Protein AF-A0A914QZH8-F1 (afdb_monomer_lite)

Organism: NCBI:txid227884

Structure (mmCIF, N/CA/C/O backbone):
data_AF-A0A914QZH8-F1
#
_entry.id   AF-A0A914QZH8-F1
#
loop_
_atom_site.group_PDB
_atom_site.id
_atom_site.type_symbol
_atom_site.label_atom_id
_atom_site.label_alt_id
_atom_site.label_comp_id
_atom_site.label_asym_id
_atom_site.label_entity_id
_atom_site.label_seq_id
_atom_site.pdbx_PDB_ins_code
_atom_site.Cartn_x
_atom_site.Cartn_y
_atom_site.Cartn_z
_atom_site.occupancy
_atom_site.B_iso_or_equiv
_atom_site.auth_seq_id
_atom_site.auth_comp_id
_atom_site.auth_asym_id
_atom_site.auth_atom_id
_atom_site.pdbx_PDB_model_num
ATOM 1 N N . MET A 1 1 ? -30.806 -6.634 0.506 1.00 38.41 1 MET A N 1
ATOM 2 C CA . MET A 1 1 ? -30.278 -6.056 1.759 1.00 38.41 1 MET A CA 1
ATOM 3 C C . MET A 1 1 ? -29.686 -4.700 1.413 1.00 38.41 1 MET A C 1
ATOM 5 O O . MET A 1 1 ? -28.737 -4.656 0.644 1.00 38.41 1 MET A O 1
ATOM 9 N N . GLN A 1 2 ? -30.317 -3.611 1.848 1.00 37.31 2 GLN A N 1
ATOM 10 C CA . GLN A 1 2 ? -29.924 -2.242 1.508 1.00 37.31 2 GLN A CA 1
ATOM 11 C C . GLN A 1 2 ? -29.283 -1.629 2.755 1.00 37.31 2 GLN A C 1
ATOM 13 O O . GLN A 1 2 ? -29.955 -1.473 3.771 1.00 37.31 2 GLN A O 1
ATOM 18 N N . PHE A 1 3 ? -27.980 -1.355 2.711 1.00 44.31 3 PHE A N 1
ATOM 19 C CA . PHE A 1 3 ? -27.300 -0.649 3.794 1.00 44.31 3 PHE A CA 1
ATOM 20 C C . PHE A 1 3 ? -27.537 0.851 3.618 1.00 44.31 3 PHE A C 1
ATOM 22 O O . PHE A 1 3 ? -27.222 1.409 2.567 1.00 44.31 3 PHE A O 1
ATOM 29 N N . LYS A 1 4 ? -28.109 1.500 4.633 1.00 56.69 4 LYS A N 1
ATOM 30 C CA . LYS A 1 4 ? -28.198 2.959 4.704 1.00 56.69 4 LYS A CA 1
ATOM 31 C C . LYS A 1 4 ? -26.972 3.451 5.470 1.00 56.69 4 LYS A C 1
ATOM 33 O O . LYS A 1 4 ? -26.828 3.148 6.649 1.00 56.69 4 LYS A O 1
ATOM 38 N N . LEU A 1 5 ? -26.076 4.153 4.783 1.00 63.38 5 LEU A N 1
ATOM 39 C CA . LEU A 1 5 ? -24.929 4.798 5.412 1.00 63.38 5 LEU A CA 1
ATOM 40 C C . LEU A 1 5 ? -25.385 6.163 5.940 1.00 63.38 5 LEU A C 1
ATOM 42 O O . LEU A 1 5 ? -25.714 7.048 5.152 1.00 63.38 5 LEU A O 1
ATOM 46 N N . GLU A 1 6 ? -25.445 6.325 7.259 1.00 70.12 6 GLU A N 1
ATOM 47 C CA . GLU A 1 6 ? -25.690 7.627 7.884 1.00 70.12 6 GLU A CA 1
ATOM 48 C C . GLU A 1 6 ? -24.338 8.306 8.118 1.00 70.12 6 GLU A C 1
ATOM 50 O O . GLU A 1 6 ? -23.514 7.838 8.903 1.00 70.12 6 GLU A O 1
ATOM 55 N N . ILE A 1 7 ? -24.076 9.364 7.349 1.00 68.88 7 ILE A N 1
ATOM 56 C CA . ILE A 1 7 ? -22.847 10.155 7.442 1.00 68.88 7 ILE A CA 1
ATOM 57 C C . ILE A 1 7 ? -23.083 11.246 8.484 1.00 68.88 7 ILE A C 1
ATOM 59 O O . ILE A 1 7 ? -23.966 12.087 8.312 1.00 68.88 7 ILE A O 1
ATOM 63 N N . PHE A 1 8 ? -22.289 11.241 9.552 1.00 69.62 8 PHE A N 1
ATOM 64 C CA . PHE A 1 8 ? -22.334 12.280 10.577 1.00 69.62 8 PHE A CA 1
ATOM 65 C C . PHE A 1 8 ? -21.408 13.439 10.186 1.00 69.62 8 PHE A C 1
ATOM 67 O O . PHE A 1 8 ? -20.260 13.230 9.790 1.00 69.62 8 PHE A O 1
ATOM 74 N N . LEU A 1 9 ? -21.907 14.675 10.278 1.00 70.31 9 LEU A N 1
ATOM 75 C CA . LEU A 1 9 ? -21.125 15.885 10.007 1.00 70.31 9 LEU A CA 1
ATOM 76 C C . LEU A 1 9 ? -19.911 15.949 10.947 1.00 70.31 9 LEU A C 1
ATOM 78 O O . LEU A 1 9 ? -20.073 15.966 12.162 1.00 70.31 9 LEU A O 1
ATOM 82 N N . GLY A 1 10 ? -18.706 15.992 10.373 1.00 80.75 10 GLY A N 1
ATOM 83 C CA . GLY A 1 10 ? -17.436 16.048 11.109 1.00 80.75 10 GLY A CA 1
ATOM 84 C C . GLY A 1 10 ? -16.711 14.706 11.257 1.00 80.75 10 GLY A C 1
ATOM 85 O O . GLY A 1 10 ? -15.526 14.706 11.573 1.00 80.75 10 GLY A O 1
ATOM 86 N N . GLN A 1 11 ? -17.366 13.578 10.965 1.00 88.25 11 GLN A N 1
ATOM 87 C CA . GLN A 1 11 ? -16.727 12.262 11.006 1.00 88.25 11 GLN A CA 1
ATOM 88 C C . GLN A 1 11 ? -15.847 12.041 9.766 1.00 88.25 11 GLN A C 1
ATOM 90 O O . GLN A 1 11 ? -16.305 12.217 8.632 1.00 88.25 11 GLN A O 1
ATOM 95 N N . LYS A 1 12 ? -14.593 11.615 9.965 1.00 91.94 12 LYS A N 1
ATOM 96 C CA . LYS A 1 12 ? -13.705 11.191 8.874 1.00 91.94 12 LYS A CA 1
ATOM 97 C C . LYS A 1 12 ? -13.839 9.693 8.644 1.00 91.94 12 LYS A C 1
ATOM 99 O O . LYS A 1 12 ? -14.089 8.924 9.572 1.00 91.94 12 LYS A O 1
ATOM 104 N N . TYR A 1 13 ? -13.642 9.283 7.396 1.00 93.69 13 TYR A N 1
ATOM 105 C CA . TYR A 1 13 ? -13.721 7.885 7.000 1.00 93.69 13 TYR A CA 1
ATOM 106 C C . TYR A 1 13 ? -12.505 7.483 6.171 1.00 93.69 13 TYR A C 1
ATOM 108 O O . TYR A 1 13 ? -12.037 8.252 5.332 1.00 93.69 13 TYR A O 1
ATOM 116 N N . ALA A 1 14 ? -12.012 6.268 6.394 1.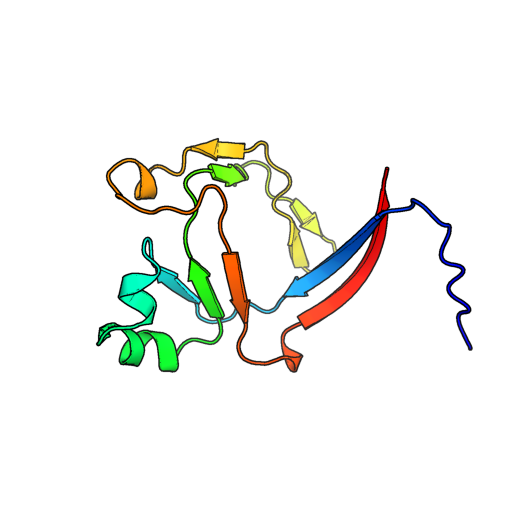00 95.31 14 ALA A N 1
ATOM 117 C CA . ALA A 1 14 ? -10.957 5.636 5.614 1.00 95.31 14 ALA A CA 1
ATOM 118 C C . ALA A 1 14 ? -11.445 4.292 5.069 1.00 95.31 14 ALA A C 1
ATOM 120 O O . ALA A 1 14 ? -12.175 3.559 5.738 1.00 95.31 14 ALA A O 1
ATOM 121 N N . LEU A 1 15 ? -11.027 3.957 3.851 1.00 96.44 15 LEU A N 1
ATOM 122 C CA . LEU A 1 15 ? -11.227 2.629 3.284 1.00 96.44 15 LEU A CA 1
ATOM 123 C C . LEU A 1 15 ? -9.974 1.797 3.527 1.00 96.44 15 LEU A C 1
ATOM 125 O O . LEU A 1 15 ? -8.874 2.222 3.180 1.00 96.44 15 LEU A O 1
ATOM 129 N N . LEU A 1 16 ? -10.155 0.597 4.075 1.00 95.50 16 LEU A N 1
ATOM 130 C CA . LEU A 1 16 ? -9.122 -0.431 4.060 1.00 95.50 16 LEU A CA 1
ATOM 131 C C . LEU A 1 16 ? -9.473 -1.439 2.971 1.00 95.50 16 LEU A C 1
ATOM 133 O O . LEU A 1 16 ? -10.526 -2.090 3.004 1.00 95.50 16 LEU A O 1
ATOM 137 N N . CYS A 1 17 ? -8.580 -1.536 1.994 1.00 96.44 17 CYS A N 1
ATOM 138 C CA . CYS A 1 17 ? -8.745 -2.378 0.823 1.00 96.44 17 CYS A CA 1
ATOM 139 C C . CYS A 1 17 ? -7.746 -3.530 0.855 1.00 96.44 17 CYS A C 1
ATOM 141 O O . CYS A 1 17 ? -6.574 -3.343 1.179 1.00 96.44 17 CYS A O 1
ATOM 143 N N . GLU A 1 18 ? -8.201 -4.707 0.445 1.00 96.50 18 GLU A N 1
ATOM 144 C CA . GLU A 1 18 ? -7.302 -5.753 -0.020 1.00 96.50 18 GLU A CA 1
ATOM 145 C C . GLU A 1 18 ? -6.861 -5.421 -1.440 1.00 96.50 18 GLU A C 1
ATOM 147 O O . GLU A 1 18 ? -7.686 -5.094 -2.298 1.00 96.50 18 GLU A O 1
ATOM 152 N N . VAL A 1 19 ? -5.553 -5.491 -1.669 1.00 97.06 19 VAL A N 1
ATOM 153 C CA . VAL A 1 19 ? -4.941 -5.098 -2.933 1.00 97.06 19 VAL A CA 1
ATOM 154 C C . VAL A 1 19 ? -4.047 -6.220 -3.445 1.00 97.06 19 VAL A C 1
ATOM 156 O O . VAL A 1 19 ? -3.024 -6.544 -2.840 1.00 97.06 19 VAL A O 1
ATOM 159 N N . ALA A 1 20 ? -4.411 -6.792 -4.590 1.00 96.81 20 ALA A N 1
ATOM 160 C CA . ALA A 1 20 ? -3.563 -7.719 -5.327 1.00 96.81 20 ALA A CA 1
ATOM 161 C C . ALA A 1 20 ? -2.492 -6.926 -6.092 1.00 96.81 20 ALA A C 1
ATOM 163 O O . ALA A 1 20 ? -2.699 -6.481 -7.217 1.00 96.81 20 ALA A O 1
ATOM 164 N N . VAL A 1 21 ? -1.336 -6.722 -5.455 1.00 95.69 21 VAL A N 1
ATOM 165 C CA . VAL A 1 21 ? -0.259 -5.875 -6.006 1.00 95.69 21 VAL A CA 1
ATOM 166 C C . VAL A 1 21 ? 0.467 -6.491 -7.207 1.00 95.69 21 VAL A C 1
ATOM 168 O O . VAL A 1 21 ? 1.048 -5.751 -7.999 1.00 95.69 21 VAL A O 1
ATOM 171 N N . GLY A 1 22 ? 0.430 -7.819 -7.363 1.00 95.25 22 GLY A N 1
ATOM 172 C CA . GLY A 1 22 ? 1.048 -8.520 -8.490 1.00 95.25 22 GLY A CA 1
ATOM 173 C C . GLY A 1 22 ? 2.531 -8.179 -8.664 1.00 95.25 22 GLY A C 1
ATOM 174 O O . GLY A 1 22 ? 3.291 -8.095 -7.696 1.00 95.25 22 GLY A O 1
ATOM 175 N N . SER A 1 23 ? 2.944 -7.980 -9.912 1.00 95.69 23 SER A N 1
ATOM 176 C CA . SER A 1 23 ? 4.271 -7.479 -10.248 1.00 95.69 23 SER A CA 1
ATOM 177 C C . SER A 1 23 ? 4.359 -5.963 -10.028 1.00 95.69 23 SER A C 1
ATOM 179 O O . SER A 1 23 ? 3.529 -5.191 -10.510 1.00 95.69 23 SER A O 1
ATOM 181 N N . VAL A 1 24 ? 5.392 -5.522 -9.304 1.00 94.38 24 VAL A N 1
ATOM 182 C CA . VAL A 1 24 ? 5.549 -4.119 -8.892 1.00 94.38 24 VAL A CA 1
ATOM 183 C C . VAL A 1 24 ? 6.724 -3.469 -9.624 1.00 94.38 24 VAL A C 1
ATOM 185 O O . VAL A 1 24 ? 7.817 -4.033 -9.679 1.00 94.38 24 VAL A O 1
ATOM 188 N N . PHE A 1 25 ? 6.511 -2.273 -10.178 1.00 92.19 25 PHE A N 1
ATOM 189 C CA . PHE A 1 25 ? 7.588 -1.356 -10.556 1.00 92.19 25 PHE A CA 1
ATOM 190 C C . PHE A 1 25 ? 7.814 -0.373 -9.407 1.00 92.19 25 PHE A C 1
ATOM 192 O O . PHE A 1 25 ? 6.927 0.431 -9.119 1.00 92.19 25 PHE A O 1
ATOM 199 N N . THR A 1 26 ? 8.978 -0.419 -8.763 1.00 89.88 26 THR A N 1
ATOM 200 C CA . THR A 1 26 ? 9.320 0.505 -7.674 1.00 89.88 26 THR A CA 1
ATOM 201 C C . THR A 1 26 ? 10.182 1.642 -8.203 1.00 89.88 26 THR A C 1
ATOM 203 O O . THR A 1 26 ? 11.198 1.406 -8.854 1.00 89.88 26 THR A O 1
ATOM 206 N N . SER A 1 27 ? 9.791 2.874 -7.894 1.00 87.31 27 SER A N 1
ATOM 207 C CA . SER A 1 27 ? 10.549 4.081 -8.200 1.00 87.31 27 SER A CA 1
ATOM 208 C C . SER A 1 27 ? 10.748 4.930 -6.951 1.00 87.31 27 SER A C 1
ATOM 210 O O . SER A 1 27 ? 9.860 5.037 -6.109 1.00 87.31 27 SER A O 1
ATOM 212 N N . ASN A 1 28 ? 11.890 5.604 -6.878 1.00 84.38 28 ASN A N 1
ATOM 213 C CA . ASN A 1 28 ? 12.206 6.561 -5.817 1.00 84.38 28 ASN A CA 1
ATOM 214 C C . ASN A 1 28 ? 11.939 8.017 -6.255 1.00 84.38 28 ASN A C 1
ATOM 216 O O . ASN A 1 28 ? 12.189 8.952 -5.496 1.00 84.38 28 ASN A O 1
ATOM 220 N N . SER A 1 29 ? 11.449 8.214 -7.486 1.00 77.31 29 SER A N 1
ATOM 221 C CA . SER A 1 29 ? 11.198 9.520 -8.099 1.00 77.31 29 SER A CA 1
ATOM 222 C C . SER A 1 29 ? 9.945 9.506 -8.978 1.00 77.31 29 SER A C 1
ATOM 224 O O . SER A 1 29 ? 9.735 8.594 -9.781 1.00 77.31 29 SER A O 1
ATOM 226 N N . LEU A 1 30 ? 9.131 10.561 -8.879 1.00 72.06 30 LEU A N 1
ATOM 227 C CA . LEU A 1 30 ? 8.006 10.799 -9.792 1.00 72.06 30 LEU A CA 1
ATOM 228 C C . LEU A 1 30 ? 8.478 11.053 -11.231 1.00 72.06 30 LEU A C 1
ATOM 230 O O . LEU A 1 30 ? 7.778 10.707 -12.180 1.00 72.06 30 LEU A O 1
ATOM 234 N N . TYR A 1 31 ? 9.677 11.613 -11.403 1.00 72.25 31 TYR A N 1
ATOM 235 C CA . TYR A 1 31 ? 10.258 11.879 -12.720 1.00 72.25 31 TYR A CA 1
ATOM 236 C C . TYR A 1 31 ? 10.557 10.582 -13.487 1.00 72.25 31 TYR A C 1
ATOM 238 O O . TYR A 1 31 ? 10.333 10.489 -14.694 1.00 72.25 31 TYR A O 1
ATOM 246 N N . ASP A 1 32 ? 10.968 9.533 -12.778 1.00 71.06 32 ASP A N 1
ATOM 247 C CA . ASP A 1 32 ? 11.230 8.213 -13.361 1.00 71.06 32 ASP A CA 1
ATOM 248 C C . ASP A 1 32 ? 9.952 7.563 -13.918 1.00 71.06 32 ASP A C 1
ATOM 250 O O . ASP A 1 32 ? 10.024 6.773 -14.857 1.00 71.06 32 ASP A O 1
ATOM 254 N N . LEU A 1 33 ? 8.772 7.934 -13.404 1.00 67.88 33 LEU A N 1
ATOM 255 C CA . LEU A 1 33 ? 7.485 7.480 -13.945 1.00 67.88 33 LEU A CA 1
ATOM 256 C C . LEU A 1 33 ? 7.086 8.215 -15.235 1.00 67.88 33 LEU A C 1
ATOM 258 O O . LEU A 1 33 ? 6.303 7.681 -16.019 1.00 67.88 33 LEU A O 1
ATOM 262 N N . GLN A 1 34 ? 7.622 9.416 -15.472 1.00 67.12 34 GLN A N 1
ATOM 263 C CA . GLN A 1 34 ? 7.312 10.246 -16.644 1.00 67.12 34 GLN A CA 1
ATOM 264 C C . GLN A 1 34 ? 8.291 10.044 -17.815 1.00 67.12 34 GLN A C 1
ATOM 266 O O . GLN A 1 34 ? 8.046 10.544 -18.912 1.00 67.12 34 GLN A O 1
ATOM 271 N N . THR A 1 35 ? 9.394 9.317 -17.611 1.00 66.75 35 THR A N 1
ATOM 272 C CA . THR A 1 35 ? 10.480 9.156 -18.598 1.00 66.75 35 THR A CA 1
ATOM 273 C C . THR A 1 35 ? 10.544 7.747 -19.206 1.00 66.75 35 THR A C 1
ATOM 275 O O . THR A 1 35 ? 9.620 6.945 -19.078 1.00 66.75 35 THR A O 1
ATOM 278 N N . THR A 1 36 ? 11.613 7.424 -19.943 1.00 54.25 36 THR A N 1
ATOM 279 C CA . THR A 1 36 ? 11.805 6.174 -20.710 1.00 54.25 36 THR A CA 1
ATOM 280 C C . THR A 1 36 ? 11.783 4.886 -19.874 1.00 54.25 36 THR A C 1
ATOM 282 O O . THR A 1 36 ? 11.499 3.827 -20.432 1.00 54.25 36 THR A O 1
ATOM 285 N N . LYS A 1 37 ? 11.947 4.958 -18.542 1.00 58.59 37 LYS A N 1
ATOM 286 C CA . LYS A 1 37 ? 11.654 3.845 -17.609 1.00 58.59 37 LYS A CA 1
ATOM 287 C C . LYS A 1 37 ? 10.163 3.453 -17.579 1.00 58.59 37 LYS A C 1
ATOM 289 O O . LYS A 1 37 ? 9.794 2.416 -17.031 1.00 58.59 37 LYS A O 1
ATOM 294 N N . SER A 1 38 ? 9.302 4.239 -18.228 1.00 60.97 38 SER A N 1
ATOM 295 C CA . SER A 1 38 ? 7.880 3.947 -18.417 1.00 60.97 38 SER A CA 1
ATOM 296 C C . SER A 1 38 ? 7.608 2.661 -19.198 1.00 60.97 38 SER A C 1
ATOM 298 O O . SER A 1 38 ? 6.539 2.087 -19.019 1.00 60.97 38 SER A O 1
ATOM 300 N N . ALA A 1 39 ? 8.527 2.177 -20.043 1.00 65.38 39 ALA A N 1
ATOM 301 C CA . ALA A 1 39 ? 8.331 0.913 -20.760 1.00 65.38 39 ALA A CA 1
ATOM 302 C C . ALA A 1 39 ? 8.290 -0.286 -19.796 1.00 65.38 39 ALA A C 1
ATOM 304 O O . ALA A 1 39 ? 7.363 -1.094 -19.860 1.00 65.38 39 ALA A O 1
ATOM 305 N N . ASP A 1 40 ? 9.220 -0.338 -18.841 1.00 73.25 40 ASP A N 1
ATOM 306 C CA . ASP A 1 40 ? 9.227 -1.361 -17.791 1.00 73.25 40 ASP A CA 1
ATOM 307 C C . ASP A 1 40 ? 8.054 -1.171 -16.834 1.00 73.25 40 ASP A C 1
ATOM 309 O O . ASP A 1 40 ? 7.392 -2.138 -16.458 1.00 73.25 40 ASP A O 1
ATOM 313 N N . ALA A 1 41 ? 7.733 0.084 -16.504 1.00 77.94 41 ALA A N 1
ATOM 314 C CA . ALA A 1 41 ? 6.576 0.412 -15.686 1.00 77.94 41 ALA A CA 1
ATOM 315 C C . ALA A 1 41 ? 5.261 -0.032 -16.344 1.00 77.94 41 ALA A C 1
ATOM 317 O O . ALA A 1 41 ? 4.371 -0.503 -15.642 1.00 77.94 41 ALA A O 1
ATOM 318 N N . LYS A 1 42 ? 5.111 0.075 -17.675 1.00 81.12 42 LYS A N 1
ATOM 319 C CA . LYS A 1 42 ? 3.887 -0.287 -18.421 1.00 81.12 42 LYS A CA 1
ATOM 320 C C . LYS A 1 42 ? 3.511 -1.757 -18.263 1.00 81.12 42 LYS A C 1
ATOM 322 O O . LYS A 1 42 ? 2.321 -2.029 -18.134 1.00 81.12 42 LYS A O 1
ATOM 327 N N . ASN A 1 43 ? 4.495 -2.646 -18.166 1.00 87.75 43 ASN A N 1
ATOM 328 C CA . ASN A 1 43 ? 4.285 -4.093 -18.069 1.00 87.75 43 ASN A CA 1
ATOM 329 C C . ASN A 1 43 ? 4.098 -4.610 -16.631 1.00 87.75 43 ASN A C 1
ATOM 331 O O . ASN A 1 43 ? 4.021 -5.818 -16.433 1.00 87.75 43 ASN A O 1
ATOM 335 N N . LYS A 1 44 ? 4.068 -3.728 -15.622 1.00 92.50 44 LYS A N 1
ATOM 336 C CA . LYS A 1 44 ? 3.799 -4.102 -14.224 1.00 92.50 44 LYS A CA 1
ATOM 337 C C . LYS A 1 44 ? 2.346 -3.871 -13.837 1.00 92.50 44 LYS A C 1
ATOM 339 O O . LYS A 1 44 ? 1.720 -2.936 -14.339 1.00 92.50 44 LYS A O 1
ATOM 344 N N . ASP A 1 45 ? 1.846 -4.667 -12.903 1.00 95.31 45 ASP A N 1
ATOM 345 C CA . ASP A 1 45 ? 0.472 -4.569 -12.394 1.00 95.31 45 ASP A CA 1
ATOM 346 C C . ASP A 1 45 ? 0.296 -3.347 -11.482 1.00 95.31 45 ASP A C 1
ATOM 348 O O . ASP A 1 45 ? -0.731 -2.662 -11.520 1.00 95.31 45 ASP A O 1
ATOM 352 N N . THR A 1 46 ? 1.343 -3.040 -10.709 1.00 95.12 46 THR A N 1
ATOM 353 C CA . THR A 1 46 ? 1.363 -1.948 -9.732 1.00 95.12 46 THR A CA 1
ATOM 354 C C . THR A 1 46 ? 2.606 -1.084 -9.897 1.00 95.12 46 THR A C 1
ATOM 356 O O . THR A 1 46 ? 3.714 -1.578 -10.115 1.00 95.12 46 THR A O 1
ATOM 359 N N . LEU A 1 47 ? 2.433 0.225 -9.749 1.00 92.81 47 LEU A N 1
ATOM 360 C CA . LEU A 1 47 ? 3.526 1.177 -9.585 1.00 92.81 47 LEU A CA 1
ATOM 361 C C . LEU A 1 47 ? 3.635 1.532 -8.104 1.00 92.81 47 LEU A C 1
ATOM 363 O O . LEU A 1 47 ? 2.634 1.869 -7.478 1.00 92.81 47 LEU A O 1
ATOM 367 N N . LYS A 1 48 ? 4.840 1.468 -7.547 1.00 92.56 48 LYS A N 1
ATOM 368 C CA . LYS A 1 48 ? 5.141 1.909 -6.187 1.00 92.56 48 LYS A CA 1
ATOM 369 C C . LYS A 1 48 ? 6.083 3.100 -6.255 1.00 92.56 48 LYS A C 1
ATOM 371 O O . LYS A 1 48 ? 7.151 3.007 -6.857 1.00 92.56 48 LYS A O 1
ATOM 376 N N . ILE A 1 49 ? 5.715 4.189 -5.595 1.00 90.25 49 ILE A N 1
ATOM 377 C CA . ILE A 1 49 ? 6.626 5.295 -5.310 1.00 90.25 49 ILE A CA 1
ATOM 378 C C . ILE A 1 49 ? 7.094 5.117 -3.871 1.00 90.25 49 ILE A C 1
ATOM 380 O O . ILE A 1 49 ? 6.279 5.123 -2.951 1.00 90.25 49 ILE A O 1
ATOM 384 N N . SER A 1 50 ? 8.390 4.902 -3.671 1.00 90.50 50 SER A N 1
ATOM 385 C CA . SER A 1 50 ? 8.963 4.705 -2.341 1.00 90.50 50 SER A CA 1
ATOM 386 C C . SER A 1 50 ? 8.998 6.015 -1.562 1.00 90.50 50 SER A C 1
ATOM 388 O O . SER A 1 50 ? 9.506 7.029 -2.041 1.00 90.50 50 SER A O 1
ATOM 390 N N . GLY A 1 51 ? 8.486 5.969 -0.335 1.00 91.69 51 GLY A N 1
ATOM 391 C CA . GLY A 1 51 ? 8.599 7.057 0.629 1.00 91.69 51 GLY A CA 1
ATOM 392 C C . GLY A 1 51 ? 9.814 6.919 1.539 1.00 91.69 51 GLY A C 1
ATOM 393 O O . GLY A 1 51 ? 10.360 5.825 1.710 1.00 91.69 51 GLY A O 1
ATOM 394 N N . LYS A 1 52 ? 10.200 8.035 2.165 1.00 92.25 52 LYS A N 1
ATOM 395 C CA . LYS A 1 52 ? 11.272 8.098 3.173 1.00 92.25 52 LYS A CA 1
ATOM 396 C C . LYS A 1 52 ? 10.946 7.336 4.451 1.00 92.25 52 LYS A C 1
ATOM 398 O O . LYS A 1 52 ? 11.871 6.935 5.151 1.00 92.25 52 LYS A O 1
ATOM 403 N N . ASN A 1 53 ? 9.666 7.174 4.771 1.00 93.94 53 ASN A N 1
ATOM 404 C CA . ASN A 1 53 ? 9.214 6.436 5.939 1.00 93.94 53 ASN A CA 1
ATOM 405 C C . ASN A 1 53 ? 8.360 5.244 5.484 1.00 93.94 53 ASN A C 1
ATOM 407 O O . ASN A 1 53 ? 7.454 5.396 4.656 1.00 93.94 53 ASN A O 1
ATOM 411 N N . ILE A 1 54 ? 8.665 4.061 6.013 1.00 94.75 54 ILE A N 1
ATOM 412 C CA . ILE A 1 54 ? 7.958 2.807 5.730 1.00 94.75 54 ILE A CA 1
ATOM 413 C C . ILE A 1 54 ? 7.613 2.099 7.045 1.00 94.75 54 ILE A C 1
ATOM 415 O O . ILE A 1 54 ? 8.350 2.258 8.015 1.00 94.75 54 ILE A O 1
ATOM 419 N N . PRO A 1 55 ? 6.516 1.330 7.110 1.00 96.75 55 PRO A N 1
ATOM 420 C CA . PRO A 1 55 ? 6.243 0.475 8.261 1.00 96.75 55 PRO A CA 1
ATOM 421 C C . PRO A 1 55 ? 7.348 -0.571 8.423 1.00 96.75 55 PRO A C 1
ATOM 423 O O . PRO A 1 55 ? 7.769 -1.172 7.433 1.00 96.75 55 PRO A O 1
ATOM 426 N N . ASN A 1 56 ? 7.796 -0.801 9.655 1.00 95.62 56 ASN A N 1
ATOM 427 C CA . ASN A 1 56 ? 8.771 -1.842 9.961 1.00 95.62 56 ASN A CA 1
ATOM 428 C C . ASN A 1 56 ? 8.191 -3.234 9.641 1.00 95.62 56 ASN A C 1
ATOM 430 O O . ASN A 1 56 ? 7.170 -3.648 10.199 1.00 95.62 56 ASN A O 1
ATOM 434 N N . ASP A 1 57 ? 8.862 -3.956 8.745 1.00 93.88 57 ASP A N 1
ATOM 435 C CA . ASP A 1 57 ? 8.405 -5.234 8.192 1.00 93.88 57 ASP A CA 1
ATOM 436 C C . ASP A 1 57 ? 8.425 -6.393 9.201 1.00 93.88 57 ASP A C 1
ATOM 438 O O . ASP A 1 57 ? 7.663 -7.349 9.060 1.00 93.88 57 ASP A O 1
ATOM 442 N N . LYS A 1 58 ? 9.211 -6.293 10.280 1.00 95.00 58 LYS A N 1
ATOM 443 C CA . LYS A 1 58 ? 9.272 -7.310 11.346 1.00 95.00 58 LYS A CA 1
ATOM 444 C C . LYS A 1 58 ? 7.974 -7.423 12.136 1.00 95.00 58 LYS A C 1
ATOM 446 O O . LYS A 1 58 ? 7.770 -8.421 12.823 1.00 95.00 58 LYS A O 1
ATOM 451 N N . PHE A 1 59 ? 7.126 -6.402 12.059 1.00 95.81 59 PHE A N 1
ATOM 452 C CA . PHE A 1 59 ?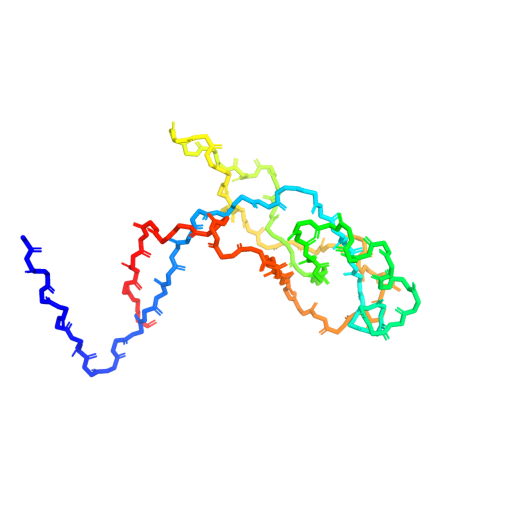 5.814 -6.363 12.698 1.00 95.81 59 PHE A CA 1
ATOM 453 C C . PHE A 1 59 ? 4.678 -6.540 11.684 1.00 95.81 59 PHE A C 1
ATOM 455 O O . PHE A 1 59 ? 3.524 -6.275 12.008 1.00 95.81 59 PHE A O 1
ATOM 462 N N . GLU A 1 60 ? 4.976 -6.971 10.454 1.00 95.56 60 GLU A N 1
ATOM 463 C CA . GLU A 1 60 ? 3.947 -7.328 9.484 1.00 95.56 60 GLU A CA 1
ATOM 464 C C . GLU A 1 60 ? 3.101 -8.494 10.016 1.00 95.56 60 GLU A C 1
ATOM 466 O O . GLU A 1 60 ? 3.613 -9.527 10.451 1.00 95.56 60 GLU A O 1
ATOM 471 N N . VAL A 1 61 ? 1.779 -8.332 9.973 1.00 96.06 61 VAL A N 1
ATOM 472 C CA . VAL A 1 61 ? 0.829 -9.374 10.373 1.00 96.06 61 VAL A CA 1
ATOM 473 C C . VAL A 1 61 ? 0.156 -9.924 9.127 1.00 96.06 61 VAL A C 1
ATOM 475 O O . VAL A 1 61 ? -0.227 -9.176 8.233 1.00 96.06 61 VAL A O 1
ATOM 478 N N . THR A 1 62 ? -0.036 -11.239 9.071 1.00 96.06 62 THR A N 1
ATOM 479 C CA . THR A 1 62 ? -0.851 -11.870 8.028 1.00 96.06 62 THR A CA 1
ATOM 480 C C . THR A 1 62 ? -2.239 -12.169 8.584 1.00 96.06 62 THR A C 1
ATOM 482 O O . THR A 1 62 ? -2.378 -12.902 9.563 1.00 96.06 62 THR A O 1
ATOM 485 N N . ALA A 1 63 ? -3.273 -11.589 7.977 1.00 90.50 63 ALA A N 1
ATOM 486 C CA . ALA A 1 63 ? -4.661 -11.894 8.297 1.00 90.50 63 ALA A CA 1
ATOM 487 C C . ALA A 1 63 ? -4.996 -13.352 7.937 1.00 90.50 63 ALA A C 1
ATOM 489 O O . ALA A 1 63 ? -4.344 -13.963 7.092 1.00 90.50 63 ALA A O 1
ATOM 490 N N . SER A 1 64 ? -6.068 -13.907 8.508 1.00 90.75 64 SER A N 1
ATOM 491 C CA . SER A 1 64 ? -6.526 -15.273 8.193 1.00 90.75 64 SER A CA 1
ATOM 492 C C . SER A 1 64 ? -6.887 -15.478 6.715 1.00 90.75 64 SER A C 1
ATOM 494 O O . SER A 1 64 ? -6.890 -16.607 6.234 1.00 90.75 64 SER A O 1
ATOM 496 N N . THR A 1 65 ? -7.151 -14.393 5.982 1.00 87.25 65 THR A N 1
ATOM 497 C CA . THR A 1 65 ? -7.367 -14.385 4.528 1.00 87.25 65 THR A CA 1
ATOM 498 C C . THR A 1 65 ? -6.070 -14.488 3.713 1.00 87.25 65 THR A C 1
ATOM 500 O O . THR A 1 65 ? -6.129 -14.532 2.488 1.00 87.25 65 THR A O 1
ATOM 503 N N . GLY A 1 66 ? -4.900 -14.524 4.362 1.00 90.88 66 GLY A N 1
ATOM 504 C CA . GLY A 1 66 ? -3.582 -14.541 3.717 1.00 90.88 66 GLY A CA 1
ATOM 505 C C . GLY A 1 66 ? -3.057 -13.157 3.320 1.00 90.88 66 GLY A C 1
ATOM 506 O O . GLY A 1 66 ? -2.019 -13.050 2.670 1.00 90.88 66 GLY A O 1
ATOM 507 N N . VAL A 1 67 ? -3.759 -12.087 3.698 1.00 94.75 67 VAL A N 1
ATOM 508 C CA . VAL A 1 67 ? -3.399 -10.703 3.359 1.00 94.75 67 VAL A CA 1
ATOM 509 C C . VAL A 1 67 ? -2.407 -10.146 4.366 1.00 94.75 67 VAL A C 1
ATOM 511 O O . VAL A 1 67 ? -2.598 -10.277 5.573 1.00 94.75 67 VAL A O 1
ATOM 514 N N . ARG A 1 68 ? -1.372 -9.475 3.862 1.00 95.69 68 ARG A N 1
ATOM 515 C CA . ARG A 1 68 ? -0.342 -8.830 4.677 1.00 95.69 68 ARG A CA 1
ATOM 516 C C . ARG A 1 68 ? -0.777 -7.432 5.109 1.00 95.69 68 ARG A C 1
ATOM 518 O O . ARG A 1 68 ? -1.235 -6.640 4.285 1.00 95.69 68 ARG A O 1
ATOM 525 N N . LEU A 1 69 ? -0.630 -7.144 6.396 1.00 95.56 69 LEU A N 1
ATOM 526 C CA . LEU A 1 69 ? -0.988 -5.889 7.045 1.00 95.56 69 LEU A CA 1
ATOM 527 C C . LEU A 1 69 ? 0.281 -5.237 7.617 1.00 95.56 69 LEU A C 1
ATOM 529 O O . LEU A 1 69 ? 0.885 -5.790 8.543 1.00 95.56 69 LEU A O 1
ATOM 533 N N . PRO A 1 70 ? 0.687 -4.063 7.108 1.00 95.75 70 PRO A N 1
ATOM 534 C CA . PRO A 1 70 ? 1.894 -3.389 7.565 1.00 95.75 70 PRO A CA 1
ATOM 535 C C . PRO A 1 70 ? 1.598 -2.547 8.817 1.00 95.75 70 PRO A C 1
ATOM 537 O O . PRO A 1 70 ? 1.380 -1.342 8.728 1.00 95.75 70 PRO A O 1
ATOM 540 N N . VAL A 1 71 ? 1.544 -3.195 9.985 1.00 95.38 71 VAL A N 1
ATOM 541 C CA . VAL A 1 71 ? 1.152 -2.566 11.268 1.00 95.38 71 VAL A CA 1
ATOM 542 C C . VAL A 1 71 ? 2.332 -2.103 12.129 1.00 95.38 71 VAL A C 1
ATOM 544 O O . VAL A 1 71 ? 2.124 -1.607 13.234 1.00 95.38 71 VAL A O 1
ATOM 547 N N . GLY A 1 72 ? 3.565 -2.272 11.646 1.00 95.88 72 GLY A N 1
ATOM 548 C CA . GLY A 1 72 ? 4.764 -1.816 12.343 1.00 95.88 72 GLY A CA 1
ATOM 549 C C . GLY A 1 72 ? 4.860 -0.298 12.446 1.00 95.88 72 GLY A C 1
ATOM 550 O O . GLY A 1 72 ? 4.329 0.435 11.608 1.00 95.88 72 GLY A O 1
ATOM 551 N N . GLU A 1 73 ? 5.591 0.172 13.457 1.00 96.56 73 GLU A N 1
ATOM 552 C CA . GLU A 1 73 ? 5.958 1.584 13.560 1.00 96.56 73 GLU A CA 1
ATOM 553 C C . GLU A 1 73 ? 6.728 2.040 12.315 1.00 96.56 73 GLU A C 1
ATOM 555 O O . GLU A 1 73 ? 7.416 1.257 11.653 1.00 96.56 73 GLU A O 1
ATOM 560 N N . LEU A 1 74 ? 6.594 3.324 11.985 1.0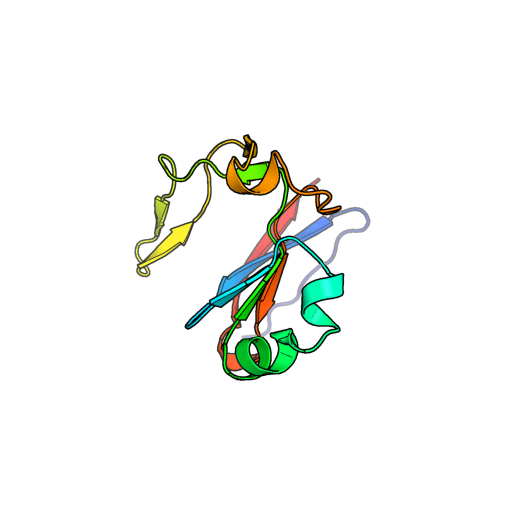0 96.25 74 LEU A N 1
ATOM 561 C CA . LEU A 1 74 ? 7.276 3.908 10.840 1.00 96.25 74 LEU A CA 1
ATOM 562 C C . LEU A 1 74 ? 8.773 4.054 11.126 1.00 96.25 74 LEU A C 1
ATOM 564 O O . LEU A 1 74 ? 9.173 4.683 12.103 1.00 96.25 74 LEU A O 1
ATOM 568 N N . GLU A 1 75 ? 9.596 3.549 10.215 1.00 95.44 75 GLU A N 1
ATOM 569 C CA . GLU A 1 75 ? 11.047 3.693 10.232 1.00 95.44 75 GLU A CA 1
ATOM 570 C C . GLU A 1 75 ? 11.569 4.328 8.942 1.00 95.44 75 GLU A C 1
ATOM 572 O O . GLU A 1 75 ? 10.867 4.427 7.930 1.00 95.44 75 GLU A O 1
ATOM 577 N N . LYS A 1 76 ? 12.825 4.786 8.974 1.00 93.38 76 LYS A N 1
ATOM 578 C CA . LYS A 1 76 ? 13.473 5.357 7.794 1.00 93.38 76 LYS A CA 1
ATOM 579 C C . LYS A 1 76 ? 13.757 4.273 6.763 1.00 93.38 76 LYS A C 1
ATOM 581 O O . LYS A 1 76 ? 14.411 3.273 7.045 1.00 93.38 76 LYS A O 1
ATOM 586 N N . ASN A 1 77 ? 13.303 4.521 5.542 1.00 90.69 77 ASN A N 1
ATOM 587 C CA . ASN A 1 77 ? 13.605 3.685 4.400 1.00 90.69 77 ASN A CA 1
ATOM 588 C C . ASN A 1 77 ? 15.058 3.917 3.966 1.00 90.69 77 ASN A C 1
ATOM 590 O O . ASN A 1 77 ? 15.378 4.947 3.369 1.00 90.69 77 ASN A O 1
ATOM 594 N N . LYS A 1 78 ? 15.925 2.940 4.238 1.00 87.44 78 LYS A N 1
ATOM 595 C CA . LYS A 1 78 ? 17.361 3.002 3.920 1.00 87.44 78 LYS A CA 1
ATOM 596 C C . LYS A 1 78 ? 17.636 3.200 2.429 1.00 87.44 78 LYS A C 1
ATOM 598 O O . LYS A 1 78 ? 18.594 3.871 2.065 1.00 87.44 78 LYS A O 1
ATOM 603 N N . GLU A 1 79 ? 16.765 2.687 1.559 1.00 82.31 79 GLU A N 1
ATOM 604 C CA . GLU A 1 79 ? 16.882 2.861 0.103 1.00 82.31 79 GLU A CA 1
ATOM 605 C C . GLU A 1 79 ? 16.636 4.313 -0.343 1.00 82.31 79 GLU A C 1
ATOM 607 O O . GLU A 1 79 ? 16.983 4.695 -1.461 1.00 82.31 79 GLU A O 1
ATOM 612 N N . MET A 1 80 ? 16.049 5.131 0.535 1.00 80.94 80 MET A N 1
ATOM 613 C CA . MET A 1 80 ? 15.737 6.537 0.290 1.00 80.94 80 MET A CA 1
ATOM 614 C C . MET A 1 80 ? 16.706 7.503 0.974 1.00 80.94 80 MET A C 1
ATOM 616 O O . MET A 1 80 ? 16.616 8.698 0.712 1.00 80.94 80 MET A O 1
ATOM 620 N N . GLU A 1 81 ? 17.648 7.033 1.799 1.00 71.44 81 GLU A N 1
ATOM 621 C CA . GLU A 1 81 ? 18.576 7.908 2.542 1.00 71.44 81 GLU A CA 1
ATOM 622 C C . GLU A 1 81 ? 19.443 8.785 1.627 1.00 71.44 81 GLU A C 1
ATOM 624 O O . GLU A 1 81 ? 19.769 9.915 1.980 1.00 71.44 81 GLU A O 1
ATOM 629 N N . GLN A 1 82 ? 19.783 8.288 0.437 1.00 67.19 82 GLN A N 1
ATOM 630 C CA . GLN A 1 82 ? 20.580 9.009 -0.567 1.00 67.19 82 GLN A CA 1
ATOM 631 C C . GLN A 1 82 ? 19.735 9.533 -1.737 1.00 67.19 82 GLN A C 1
ATOM 633 O O . GLN A 1 82 ? 20.263 10.107 -2.690 1.00 67.19 82 GLN A O 1
ATOM 638 N N . SER A 1 83 ? 18.420 9.313 -1.694 1.00 67.62 83 SER A N 1
ATOM 639 C CA . SER A 1 83 ? 17.503 9.730 -2.745 1.00 67.62 83 SER A CA 1
ATOM 640 C C . SER A 1 83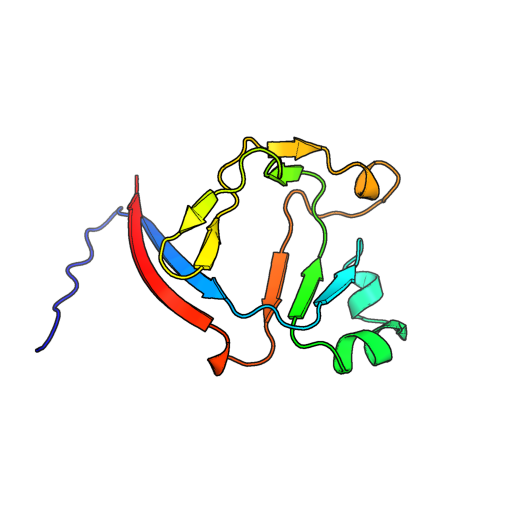 ? 17.021 11.153 -2.481 1.00 67.62 83 SER A C 1
ATOM 642 O O . SER A 1 83 ? 16.524 11.465 -1.402 1.00 67.62 83 SER A O 1
ATOM 644 N N . TRP A 1 84 ? 17.049 11.999 -3.512 1.00 66.25 84 TRP A N 1
ATOM 645 C CA . TRP A 1 84 ? 16.344 13.290 -3.518 1.00 66.25 84 TRP A CA 1
ATOM 646 C C . TRP A 1 84 ? 14.811 13.137 -3.563 1.00 66.25 84 TRP A C 1
ATOM 648 O O . TRP A 1 84 ? 14.094 14.116 -3.755 1.00 66.25 84 TRP A O 1
ATOM 658 N N . GLY A 1 85 ? 14.301 11.909 -3.429 1.00 62.59 85 GLY A N 1
ATOM 659 C CA . GLY A 1 85 ? 12.888 11.578 -3.482 1.00 62.59 85 GLY A CA 1
ATOM 660 C C . GLY A 1 85 ? 12.051 12.409 -2.512 1.00 62.59 85 GLY A C 1
ATOM 661 O O . GLY A 1 85 ? 12.336 12.517 -1.319 1.00 62.59 85 GLY A O 1
ATOM 662 N N . TYR A 1 86 ? 10.987 12.995 -3.052 1.00 71.56 86 TYR A N 1
ATOM 663 C CA . TYR A 1 86 ? 10.162 13.992 -2.370 1.00 71.56 86 TYR A CA 1
ATOM 664 C C . TYR A 1 86 ? 9.085 13.398 -1.453 1.00 71.56 86 TYR A C 1
ATOM 666 O O . TYR A 1 86 ? 8.448 14.132 -0.704 1.00 71.56 86 TYR A O 1
ATOM 674 N N . MET A 1 87 ? 8.853 12.087 -1.514 1.00 85.81 87 MET A N 1
ATOM 675 C CA . MET A 1 87 ? 7.707 11.453 -0.865 1.00 85.81 87 MET A CA 1
ATOM 676 C C . MET A 1 87 ? 8.026 11.074 0.580 1.00 85.81 87 MET A C 1
ATOM 678 O O . MET A 1 87 ? 8.943 10.297 0.844 1.00 85.81 87 MET A O 1
ATOM 682 N N . GLU A 1 88 ? 7.254 11.602 1.529 1.00 90.69 88 GLU A N 1
ATOM 683 C CA . GLU A 1 88 ? 7.403 11.233 2.942 1.00 90.69 88 GLU A CA 1
ATOM 684 C C . GLU A 1 88 ? 6.932 9.796 3.212 1.00 90.69 88 GLU A C 1
ATOM 686 O O . GLU A 1 88 ? 7.564 9.089 3.997 1.00 90.69 88 GLU A O 1
ATOM 691 N N . TYR A 1 89 ? 5.901 9.324 2.504 1.00 93.12 89 TYR A N 1
ATOM 692 C CA . TYR A 1 89 ? 5.346 7.970 2.621 1.00 93.12 89 TYR A CA 1
ATOM 693 C C . TYR A 1 89 ? 5.214 7.307 1.254 1.00 93.12 89 TYR A C 1
ATOM 695 O O . TYR A 1 89 ? 5.208 7.985 0.230 1.00 93.12 89 TYR A O 1
ATOM 703 N N . SER A 1 90 ? 5.163 5.975 1.238 1.00 92.75 90 SER A N 1
ATOM 704 C CA . SER A 1 90 ? 5.048 5.238 -0.022 1.00 92.75 90 SER A CA 1
ATOM 705 C C . SER A 1 90 ? 3.631 5.316 -0.584 1.00 92.75 90 SER A C 1
ATOM 707 O O . SER A 1 90 ? 2.665 5.171 0.161 1.00 92.75 90 SER A O 1
ATOM 709 N N . GLU A 1 91 ? 3.518 5.441 -1.902 1.00 92.75 91 GLU A N 1
ATOM 710 C CA . GLU A 1 91 ? 2.247 5.386 -2.625 1.00 92.75 91 GLU A CA 1
ATOM 711 C C . GLU A 1 91 ? 2.223 4.190 -3.578 1.00 92.75 91 GLU A C 1
ATOM 713 O O . GLU A 1 91 ? 3.233 3.855 -4.202 1.00 92.75 91 GLU A O 1
ATOM 718 N N . TYR A 1 92 ? 1.060 3.551 -3.696 1.00 94.38 92 TYR A N 1
ATOM 719 C CA . TYR A 1 92 ? 0.832 2.411 -4.581 1.00 94.38 92 TYR A CA 1
ATOM 720 C C . TYR A 1 92 ? -0.279 2.752 -5.572 1.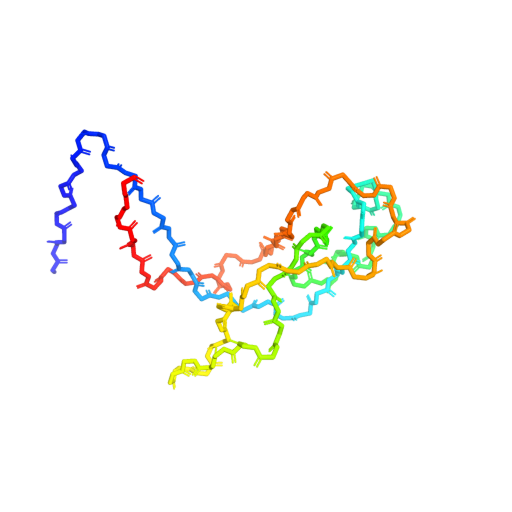00 94.38 92 TYR A C 1
ATOM 722 O O . TYR A 1 92 ? -1.383 3.121 -5.179 1.00 94.38 92 TYR A O 1
ATOM 730 N N . ILE A 1 93 ? 0.009 2.592 -6.861 1.00 92.69 93 ILE A N 1
ATOM 731 C CA . ILE A 1 93 ? -0.921 2.824 -7.964 1.00 92.69 93 ILE A CA 1
ATOM 732 C C . ILE A 1 93 ? -1.147 1.491 -8.666 1.00 92.69 93 ILE A C 1
ATOM 734 O O . ILE A 1 93 ? -0.284 0.991 -9.388 1.00 92.69 93 ILE A O 1
ATOM 738 N N . VAL A 1 94 ? -2.322 0.919 -8.445 1.00 95.06 94 VAL A N 1
ATOM 739 C CA . VAL A 1 94 ? -2.754 -0.336 -9.064 1.00 95.06 94 VAL A CA 1
ATOM 740 C C . VAL A 1 94 ? -3.491 -0.002 -10.352 1.00 95.06 94 VAL A C 1
ATOM 742 O O . VAL A 1 94 ? -4.385 0.844 -10.346 1.00 95.06 94 VAL A O 1
ATOM 745 N N . LYS A 1 95 ? -3.111 -0.634 -11.464 1.00 92.88 95 LYS A N 1
ATOM 746 C CA . LYS A 1 95 ? -3.668 -0.280 -12.779 1.00 92.88 95 LYS A CA 1
ATOM 747 C C . LYS A 1 95 ? -5.033 -0.896 -13.050 1.00 92.88 95 LYS A C 1
ATOM 749 O O . LYS A 1 95 ? -5.862 -0.258 -13.694 1.00 92.88 95 LYS A O 1
ATOM 754 N N . ASP A 1 96 ? -5.252 -2.122 -12.583 1.00 95.62 96 ASP A N 1
ATOM 755 C CA . ASP A 1 96 ? -6.526 -2.816 -12.741 1.00 95.62 96 ASP A CA 1
ATOM 756 C C . ASP A 1 96 ? -7.382 -2.661 -11.484 1.00 95.62 96 ASP A C 1
ATOM 758 O O . ASP A 1 96 ? -6.986 -3.034 -10.378 1.00 95.62 96 ASP A O 1
ATOM 762 N N . ARG A 1 97 ? -8.593 -2.130 -11.655 1.00 96.19 97 ARG A N 1
ATOM 763 C CA . ARG A 1 97 ? -9.550 -1.969 -10.563 1.00 96.19 97 ARG A CA 1
ATOM 764 C C . ARG A 1 97 ? -9.992 -3.312 -9.984 1.00 96.19 97 ARG A C 1
ATOM 766 O O . ARG A 1 97 ? -10.313 -3.352 -8.799 1.00 96.19 97 ARG A O 1
ATOM 773 N N . SER A 1 98 ? -10.012 -4.398 -10.764 1.00 97.38 98 SER A N 1
ATOM 774 C CA . SER A 1 98 ? -10.399 -5.716 -10.238 1.00 97.38 98 SER A CA 1
ATOM 775 C C . SER A 1 98 ? -9.424 -6.251 -9.189 1.00 97.38 98 SER A C 1
ATOM 777 O O . SER A 1 98 ? -9.787 -7.143 -8.428 1.00 97.38 98 SER A O 1
ATOM 779 N N . ASN A 1 99 ? -8.216 -5.686 -9.105 1.00 97.00 99 ASN A N 1
ATOM 780 C CA . ASN A 1 99 ? -7.217 -6.035 -8.097 1.00 97.00 99 ASN A CA 1
ATOM 781 C C . ASN A 1 99 ? -7.449 -5.339 -6.747 1.00 97.00 99 ASN A C 1
ATOM 783 O O . ASN A 1 99 ? -6.647 -5.518 -5.831 1.00 97.00 99 ASN A O 1
ATOM 787 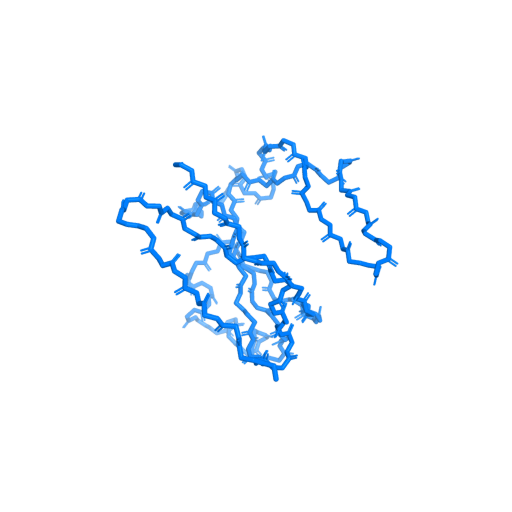N N . VAL A 1 100 ? -8.514 -4.543 -6.607 1.00 97.25 100 VAL A N 1
ATOM 788 C CA . VAL A 1 100 ? -8.841 -3.814 -5.378 1.00 97.25 100 VAL A CA 1
ATOM 789 C C . VAL A 1 100 ? -10.217 -4.232 -4.874 1.00 97.25 100 VAL A C 1
ATOM 791 O O . VAL A 1 100 ? -11.226 -4.063 -5.559 1.00 97.25 100 VAL A O 1
ATOM 794 N N . ILE A 1 101 ? -10.271 -4.721 -3.636 1.00 96.19 101 ILE A N 1
ATOM 795 C CA . ILE A 1 101 ? -11.515 -5.069 -2.944 1.00 96.19 101 ILE A CA 1
ATOM 796 C C . ILE A 1 101 ? -11.597 -4.258 -1.653 1.00 96.19 101 ILE A C 1
ATOM 798 O O . ILE A 1 101 ? -10.736 -4.367 -0.783 1.00 96.19 101 ILE A O 1
ATOM 802 N N . ILE A 1 102 ? -12.659 -3.466 -1.498 1.00 96.06 102 ILE A N 1
ATOM 803 C CA . ILE A 1 102 ? -12.945 -2.775 -0.235 1.00 96.06 102 ILE A CA 1
ATOM 804 C C . ILE A 1 102 ? -13.363 -3.827 0.797 1.00 96.06 102 ILE A C 1
ATOM 806 O O . ILE A 1 102 ? -14.332 -4.554 0.574 1.00 96.06 102 ILE A O 1
ATOM 810 N N . ARG A 1 103 ? -12.653 -3.900 1.927 1.00 94.19 103 ARG A N 1
ATOM 811 C CA . ARG A 1 103 ? -12.994 -4.809 3.033 1.00 94.19 103 ARG A CA 1
ATOM 812 C C . ARG A 1 103 ? -13.609 -4.091 4.217 1.00 94.19 103 ARG A C 1
ATOM 814 O O . ARG A 1 103 ? -14.561 -4.605 4.797 1.00 94.19 103 ARG A O 1
ATOM 821 N N . TYR A 1 104 ? -13.099 -2.907 4.544 1.00 93.75 104 TYR A N 1
ATOM 822 C CA . TYR A 1 104 ? -13.557 -2.158 5.707 1.00 93.75 104 TYR A CA 1
ATOM 823 C C . TYR A 1 104 ? -13.739 -0.678 5.378 1.00 93.75 104 TYR A C 1
ATOM 825 O O . TYR A 1 104 ? -12.960 -0.088 4.628 1.00 93.75 104 TYR A O 1
ATOM 833 N N . LEU A 1 105 ? -14.761 -0.087 5.992 1.00 95.38 105 LEU A N 1
ATOM 834 C CA . LEU A 1 105 ? -14.940 1.352 6.122 1.00 95.38 105 LEU A CA 1
ATOM 835 C C . LEU A 1 105 ? -14.694 1.697 7.591 1.00 95.38 105 LEU A C 1
ATOM 837 O O . LEU A 1 105 ? -15.418 1.224 8.464 1.00 95.38 105 LEU A O 1
ATOM 841 N N . VAL A 1 106 ? -13.662 2.488 7.858 1.00 94.56 106 VAL A N 1
ATOM 842 C CA . VAL A 1 106 ? -13.239 2.869 9.207 1.00 94.56 106 VAL A CA 1
ATOM 843 C C . VAL A 1 106 ? -13.653 4.310 9.450 1.00 94.56 106 VAL A C 1
ATOM 845 O O . VAL A 1 106 ? -13.209 5.198 8.728 1.00 94.56 106 VAL A O 1
ATOM 848 N N . ALA A 1 107 ? -14.491 4.543 10.455 1.00 93.69 107 ALA A N 1
ATOM 849 C CA . ALA A 1 107 ? -14.766 5.883 10.959 1.00 93.69 107 ALA A CA 1
ATOM 850 C C . ALA A 1 107 ? -13.716 6.252 12.015 1.00 93.69 107 ALA A C 1
ATOM 852 O O . ALA A 1 107 ? -13.406 5.432 12.879 1.00 93.69 107 ALA A O 1
ATOM 853 N N . PHE A 1 108 ? -13.167 7.462 11.938 1.00 90.06 108 PHE A N 1
ATOM 854 C CA . PHE A 1 108 ? -12.171 7.965 12.886 1.00 90.06 108 PHE A CA 1
ATOM 855 C C . PHE A 1 108 ? -12.344 9.468 13.137 1.00 90.06 108 PHE A C 1
ATOM 857 O O . PHE A 1 108 ? -12.984 10.163 12.337 1.00 90.06 108 PHE A O 1
ATOM 864 N N . GLU A 1 109 ? -11.816 9.943 14.267 1.00 83.12 109 GLU A N 1
ATOM 865 C CA . GLU A 1 109 ? -11.864 11.350 14.704 1.00 83.12 109 GLU A CA 1
ATOM 866 C C . GLU A 1 109 ? -10.772 12.215 14.041 1.00 83.12 109 GLU A C 1
ATOM 868 O O . GLU A 1 109 ? -9.609 11.774 13.910 1.00 83.12 109 GLU A O 1
#

Foldseek 3Di:
DDDDDDDDPPKDKDWDKQFPQFFEDEDCAPVCCVDPVVVVVVPGQKYKHAAQWAQDPVPWDQDPVRGTDRPHDIDGDPVCPPPPRPHNHMDMDGDDPVRIDGDDMDIDD

Sequence (109 aa):
MQFKLEIFLGQKYALLCEVAVGSVFTSNSLYDLQTTKSADAKNKDTLKISGKNIPNDKFEVTASTGVRLPVGELEKNKEMEQSWGYMEYSEYIVKDRSNVIIRYLVAFE

InterPro domains:
  IPR012317 Poly(ADP-ribose) polymerase, catalytic domain [PF00644] (11-108)
  IPR012317 Poly(ADP-ribose) polymerase, catalytic domain [PS51059] (1-109)
  IPR050800 ADP-ribosyltransferase diphtheria toxin-like [PTHR10459] (12-107)

Secondary structure (DSSP, 8-state):
------PPTT-EEEEEEEE---SEEEES-HHHHHSTTHHHHHT-SEEEEPPSEEE-GGGEEE-TTS-EEE-SPEEE-GGGTT-----SB-EEEES-GGGEEEEEEEEE-

pLDDT: mean 85.64, std 13.81, range [37.31, 97.38]

Radius of gyration: 16.71 Å; chains: 1; bounding box: 51×31×36 Å